Protein AF-A0A1C9CCM5-F1 (afdb_monomer_lite)

InterPro domains:
  IPR019656 Uncharacterised protein family Ycf34 [PF10718] (1-73)

Organism: NCBI:txid139980

Radius of gyration: 13.41 Å; chains: 1; bounding box: 31×21×42 Å

Secondary structure (DSSP, 8-state):
--GGGGBTTTTTBHHHHHHHHHTTPPPS----SS-B--SSEEEEEEEE-SSSSEEEEEEEEETT--B-TTGGG------

pLDDT: mean 85.57, std 14.04, range [34.16, 97.19]

Structure (mmCIF, N/CA/C/O backbone):
data_AF-A0A1C9CCM5-F1
#
_entry.id   AF-A0A1C9CCM5-F1
#
loop_
_atom_site.group_PDB
_atom_site.id
_atom_site.type_symbol
_atom_site.label_atom_id
_atom_site.label_alt_id
_atom_site.label_comp_id
_atom_site.label_asym_id
_atom_site.label_entity_id
_atom_site.label_seq_id
_atom_site.pdbx_PDB_ins_code
_atom_site.Cartn_x
_atom_site.Cartn_y
_atom_site.Cartn_z
_atom_site.occupancy
_atom_site.B_iso_or_equiv
_atom_site.auth_seq_id
_atom_site.auth_comp_id
_atom_site.auth_asym_id
_atom_site.auth_atom_id
_atom_site.pdbx_PDB_model_num
ATOM 1 N N . MET A 1 1 ? 1.004 7.850 -6.578 1.00 67.25 1 MET A N 1
ATOM 2 C CA . MET A 1 1 ? 1.071 8.318 -5.187 1.00 67.25 1 MET A CA 1
ATOM 3 C C . MET A 1 1 ? 0.118 7.481 -4.353 1.00 67.25 1 MET A C 1
ATOM 5 O O . MET A 1 1 ? -1.078 7.522 -4.620 1.00 67.25 1 MET A O 1
ATOM 9 N N . CYS A 1 2 ? 0.648 6.763 -3.359 1.00 85.88 2 CYS A N 1
ATOM 10 C CA . CYS A 1 2 ? -0.105 5.750 -2.618 1.00 85.88 2 CYS A CA 1
ATOM 11 C C . CYS A 1 2 ? -1.090 6.397 -1.671 1.00 85.88 2 CYS A C 1
ATOM 13 O O . CYS A 1 2 ? -0.691 7.080 -0.729 1.00 85.88 2 CYS A O 1
ATOM 15 N N . ILE A 1 3 ? -2.382 6.159 -1.895 1.00 92.19 3 ILE A N 1
ATOM 16 C CA . ILE A 1 3 ? -3.432 6.752 -1.061 1.00 92.19 3 ILE A CA 1
ATOM 17 C C . ILE A 1 3 ? -3.331 6.266 0.391 1.00 92.19 3 ILE A C 1
ATOM 19 O O . ILE A 1 3 ? -3.764 6.958 1.313 1.00 92.19 3 ILE A O 1
ATOM 23 N N . CYS A 1 4 ? -2.724 5.094 0.616 1.00 90.88 4 CYS A N 1
ATOM 24 C CA . CYS A 1 4 ? -2.636 4.475 1.933 1.00 90.88 4 CYS A CA 1
ATOM 25 C C . CYS A 1 4 ? -1.876 5.312 2.962 1.00 90.88 4 CYS A C 1
ATOM 27 O O . CYS A 1 4 ? -2.233 5.218 4.131 1.00 90.88 4 CYS A O 1
ATOM 29 N N . ILE A 1 5 ? -0.918 6.166 2.571 1.00 90.31 5 ILE A N 1
ATOM 30 C CA . ILE A 1 5 ? -0.164 6.996 3.534 1.00 90.31 5 ILE A CA 1
ATOM 31 C C . ILE A 1 5 ? -1.071 7.960 4.311 1.00 90.31 5 ILE A C 1
ATOM 33 O O . ILE A 1 5 ? -0.775 8.335 5.440 1.00 90.31 5 ILE A O 1
ATOM 37 N N . ASN A 1 6 ? -2.200 8.344 3.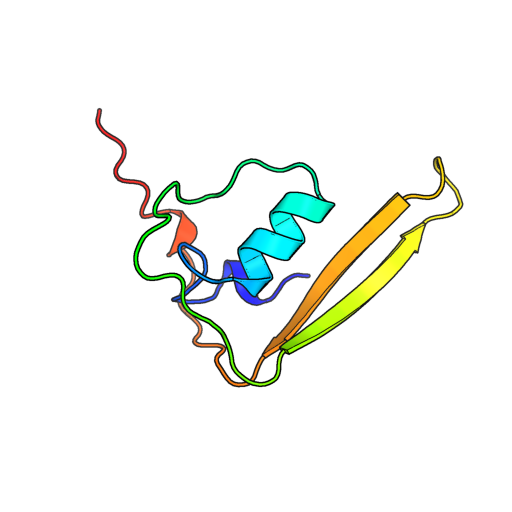713 1.00 93.25 6 ASN A N 1
ATOM 38 C CA . ASN A 1 6 ? -3.183 9.240 4.311 1.00 93.25 6 ASN A CA 1
ATOM 39 C C . AS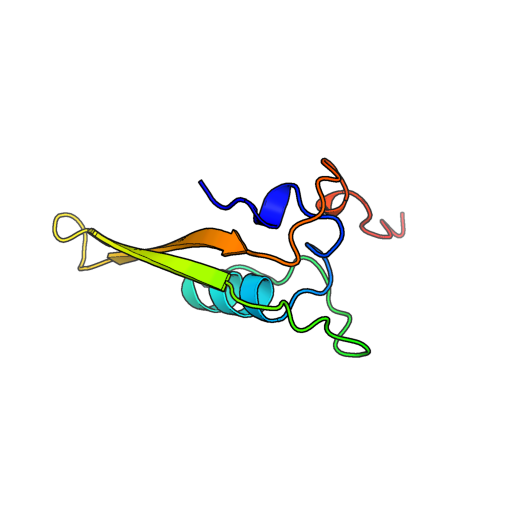N A 1 6 ? -4.393 8.478 4.854 1.00 93.25 6 ASN A C 1
ATOM 41 O O . ASN A 1 6 ? -5.431 9.082 5.101 1.00 93.25 6 ASN A O 1
ATOM 45 N N . CYS A 1 7 ? -4.309 7.155 4.994 1.00 94.94 7 CYS A N 1
ATOM 46 C CA . CYS A 1 7 ? -5.416 6.335 5.462 1.00 94.94 7 CYS A CA 1
ATOM 47 C C . CYS A 1 7 ? -5.353 6.132 6.980 1.00 94.94 7 CYS A C 1
ATOM 49 O O . CYS A 1 7 ? -4.297 5.852 7.543 1.00 94.94 7 CYS A O 1
ATOM 51 N N . LYS A 1 8 ? -6.514 6.130 7.639 1.00 94.25 8 LYS A N 1
ATOM 52 C CA . LYS A 1 8 ? -6.674 5.737 9.049 1.00 94.25 8 LYS A CA 1
ATOM 53 C C . LYS A 1 8 ? -6.086 4.358 9.371 1.00 94.25 8 LYS A C 1
ATOM 55 O O . LYS A 1 8 ? -5.714 4.099 10.508 1.00 94.25 8 LYS A O 1
ATOM 60 N N . TYR A 1 9 ? -6.043 3.460 8.394 1.00 93.06 9 TYR A N 1
ATOM 61 C CA . TYR A 1 9 ? -5.556 2.092 8.576 1.00 93.06 9 TYR A CA 1
ATOM 62 C C . TYR A 1 9 ? -4.088 1.916 8.168 1.00 93.06 9 TYR A C 1
ATOM 64 O O . TYR A 1 9 ? -3.623 0.784 8.083 1.00 93.06 9 TYR A O 1
ATOM 72 N N . VAL A 1 10 ? -3.350 3.000 7.888 1.00 91.56 10 VAL A N 1
ATOM 73 C CA . VAL A 1 10 ? -1.960 2.938 7.392 1.00 91.56 10 VAL A CA 1
ATOM 74 C C . VAL A 1 10 ? -1.046 2.086 8.280 1.00 91.56 10 VAL A C 1
ATOM 76 O O . VAL A 1 10 ? -0.235 1.326 7.771 1.00 91.56 10 VAL A O 1
ATOM 79 N N . ASN A 1 11 ? -1.250 2.113 9.600 1.00 90.12 11 ASN A N 1
ATOM 80 C CA . ASN A 1 11 ? -0.436 1.365 10.562 1.00 90.12 11 ASN A CA 1
ATOM 81 C C . ASN A 1 11 ? -0.811 -0.120 10.689 1.00 90.12 11 ASN A C 1
ATOM 83 O O . ASN A 1 11 ? -0.173 -0.840 11.452 1.00 90.12 11 ASN A O 1
ATOM 87 N N . ASN A 1 12 ? -1.885 -0.593 10.055 1.00 91.12 12 ASN A N 1
ATOM 88 C CA . ASN A 1 12 ? -2.349 -1.969 10.239 1.00 91.12 12 ASN A CA 1
ATOM 89 C C . ASN A 1 12 ? -3.092 -2.554 9.030 1.00 91.12 12 ASN A C 1
ATOM 91 O O . ASN A 1 12 ? -3.888 -3.472 9.204 1.00 91.12 12 ASN A O 1
ATOM 95 N N . CYS A 1 13 ? -2.860 -2.057 7.817 1.00 92.56 13 CYS A N 1
ATOM 96 C CA . CYS A 1 13 ? -3.526 -2.526 6.601 1.00 92.56 13 CYS A CA 1
ATOM 97 C C . CYS A 1 13 ? -2.703 -3.612 5.893 1.00 92.56 13 CYS A C 1
ATOM 99 O O . CYS A 1 13 ? -1.548 -3.384 5.543 1.00 92.56 13 CYS A O 1
ATOM 101 N N . SER A 1 14 ? -3.310 -4.766 5.597 1.00 94.00 14 SER A N 1
ATOM 102 C CA . SER A 1 14 ? -2.633 -5.875 4.903 1.00 94.00 14 SER A CA 1
ATOM 103 C C . SER A 1 14 ? -2.100 -5.493 3.519 1.00 94.00 14 SER A C 1
ATOM 105 O O . SER A 1 14 ? -1.011 -5.918 3.146 1.00 94.00 14 SER A O 1
ATOM 107 N N . ILE A 1 15 ? -2.841 -4.672 2.768 1.00 94.56 15 ILE A N 1
ATOM 108 C CA . ILE A 1 15 ? -2.422 -4.206 1.439 1.00 94.56 15 ILE A CA 1
ATOM 109 C C . ILE A 1 15 ? -1.249 -3.234 1.540 1.00 94.56 15 ILE A C 1
ATOM 111 O O . ILE A 1 15 ? -0.343 -3.291 0.715 1.00 94.56 15 ILE A O 1
ATOM 115 N N . TYR A 1 16 ? -1.246 -2.360 2.548 1.00 92.19 16 TYR A N 1
ATOM 116 C CA . TYR A 1 16 ? -0.134 -1.434 2.726 1.00 92.19 16 TYR A CA 1
ATOM 117 C C . TYR A 1 16 ? 1.145 -2.182 3.118 1.00 92.19 16 TYR A C 1
ATOM 119 O O . TYR A 1 16 ? 2.176 -1.964 2.493 1.00 92.19 16 TYR A O 1
ATOM 127 N N . ASN A 1 17 ? 1.042 -3.161 4.025 1.00 91.62 17 ASN A N 1
ATOM 128 C CA . ASN A 1 17 ? 2.158 -4.045 4.369 1.00 91.62 17 ASN A CA 1
ATOM 129 C C . ASN A 1 17 ? 2.715 -4.780 3.137 1.00 91.62 17 ASN A C 1
ATOM 131 O O . ASN A 1 17 ? 3.927 -4.877 2.979 1.00 91.62 17 ASN A O 1
ATOM 135 N N . LEU A 1 18 ? 1.843 -5.256 2.238 1.00 92.94 18 LEU A N 1
ATOM 136 C CA . LEU A 1 18 ? 2.269 -5.891 0.988 1.00 92.94 18 LEU A CA 1
ATOM 137 C C . LEU A 1 18 ? 3.069 -4.928 0.103 1.00 92.94 18 LEU A C 1
ATOM 139 O O . LEU A 1 18 ? 4.062 -5.338 -0.488 1.00 92.94 18 LEU A O 1
ATOM 143 N N . VAL A 1 19 ? 2.653 -3.663 -0.003 1.00 92.88 19 VAL A N 1
ATOM 144 C CA . VAL A 1 19 ? 3.386 -2.652 -0.782 1.00 92.88 19 VAL A CA 1
ATOM 145 C C . VAL A 1 19 ? 4.740 -2.337 -0.140 1.00 92.88 19 VAL A C 1
ATOM 147 O O . VAL A 1 19 ? 5.741 -2.301 -0.852 1.00 92.88 19 VAL A O 1
ATOM 150 N N . GLU A 1 20 ? 4.805 -2.207 1.189 1.00 91.50 20 GLU A N 1
ATOM 151 C CA . GLU A 1 20 ? 6.072 -2.045 1.918 1.00 91.50 20 GLU A CA 1
ATOM 152 C C . GLU A 1 20 ? 7.043 -3.205 1.646 1.00 91.50 20 GLU A C 1
ATOM 154 O O . GLU A 1 20 ? 8.218 -2.959 1.361 1.00 91.50 20 GLU A O 1
ATOM 159 N N . ASP A 1 21 ? 6.546 -4.450 1.642 1.00 91.56 21 ASP A N 1
ATOM 160 C CA . ASP A 1 21 ? 7.338 -5.640 1.308 1.00 91.56 21 ASP A CA 1
ATOM 161 C C . ASP A 1 21 ? 7.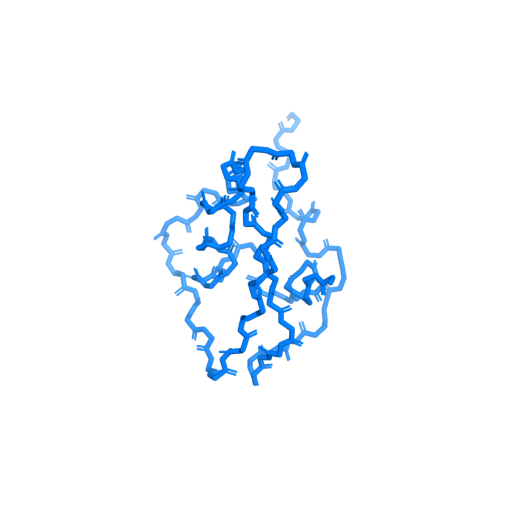919 -5.550 -0.115 1.00 91.56 21 ASP A C 1
ATOM 163 O O . ASP A 1 21 ? 9.105 -5.821 -0.324 1.00 91.56 21 ASP A O 1
ATOM 167 N N . GLN A 1 22 ? 7.117 -5.120 -1.102 1.00 92.25 22 GLN A N 1
ATOM 168 C CA . GLN A 1 22 ? 7.590 -4.942 -2.484 1.00 92.25 22 GLN A CA 1
ATOM 169 C C . GLN A 1 22 ? 8.634 -3.828 -2.611 1.00 92.25 22 GLN A C 1
ATOM 171 O O . GLN A 1 22 ? 9.543 -3.918 -3.439 1.00 92.25 22 GLN A O 1
ATOM 176 N N . HIS A 1 23 ? 8.547 -2.795 -1.773 1.00 89.50 23 HIS A N 1
ATOM 177 C CA . HIS A 1 23 ? 9.533 -1.717 -1.713 1.00 89.50 23 HIS A CA 1
ATOM 178 C C . HIS A 1 23 ? 10.738 -2.031 -0.815 1.00 89.50 23 HIS A C 1
ATOM 180 O O . HIS A 1 23 ? 11.641 -1.196 -0.708 1.00 89.50 23 HIS A O 1
ATOM 186 N N . SER A 1 24 ? 10.780 -3.212 -0.182 1.00 89.12 24 SER A N 1
ATOM 187 C CA . SER A 1 24 ? 11.795 -3.578 0.821 1.00 89.12 24 SER A CA 1
ATOM 188 C C . SER A 1 24 ? 11.921 -2.537 1.945 1.00 89.12 24 SER A C 1
ATOM 190 O O . SER A 1 24 ? 13.017 -2.283 2.450 1.00 89.12 24 SER A O 1
ATOM 192 N N . GLN A 1 25 ? 10.805 -1.898 2.306 1.00 84.00 25 GLN A N 1
ATOM 193 C CA . GLN A 1 25 ? 10.729 -0.933 3.399 1.00 84.00 25 GLN A CA 1
ATOM 194 C C . GLN A 1 25 ? 10.380 -1.643 4.706 1.00 84.00 25 GLN A C 1
ATOM 196 O O . GLN A 1 25 ? 9.735 -2.688 4.716 1.00 84.00 25 GLN A O 1
ATOM 201 N N . GLY A 1 26 ? 10.820 -1.075 5.829 1.00 83.31 26 GLY A N 1
ATOM 202 C CA . GLY A 1 26 ? 10.375 -1.549 7.136 1.00 83.31 26 GLY A CA 1
ATOM 203 C C . GLY A 1 26 ? 8.909 -1.188 7.363 1.00 83.31 26 GLY A C 1
ATOM 204 O O . GLY A 1 26 ? 8.505 -0.073 7.039 1.00 83.31 26 GLY A O 1
ATOM 205 N N . HIS A 1 27 ? 8.139 -2.104 7.953 1.00 84.12 27 HIS A N 1
ATOM 206 C CA . HIS A 1 27 ? 6.746 -1.829 8.294 1.00 84.12 27 HIS A CA 1
ATOM 207 C C . HIS A 1 27 ? 6.628 -0.668 9.280 1.00 84.12 27 HIS A C 1
ATOM 209 O O . HIS A 1 27 ? 7.299 -0.665 10.317 1.00 84.12 27 HIS A O 1
ATOM 215 N N . ILE A 1 28 ? 5.715 0.271 9.010 1.00 77.12 28 ILE A N 1
ATOM 216 C CA . ILE A 1 28 ? 5.423 1.390 9.927 1.00 77.12 28 ILE A CA 1
ATOM 217 C C . ILE A 1 28 ? 5.003 0.891 11.323 1.00 77.12 28 ILE A C 1
ATOM 219 O O . ILE A 1 28 ? 5.264 1.553 12.329 1.00 77.12 28 ILE A O 1
ATOM 223 N N . SER A 1 29 ? 4.394 -0.294 11.409 1.00 73.75 29 SER A N 1
ATOM 224 C CA . SER A 1 29 ? 3.960 -0.910 12.662 1.00 73.75 29 SER A CA 1
ATOM 225 C C . SER A 1 29 ? 4.355 -2.379 12.741 1.00 73.75 29 SER A C 1
ATOM 227 O O . SER A 1 29 ? 4.093 -3.173 11.840 1.00 73.75 29 SER A O 1
ATOM 229 N N . ASN A 1 30 ? 4.888 -2.778 13.896 1.00 68.62 30 ASN A N 1
ATOM 230 C CA . ASN A 1 30 ? 5.164 -4.180 14.217 1.00 68.62 30 ASN A CA 1
ATOM 231 C C . ASN A 1 30 ? 3.926 -4.934 14.743 1.00 68.62 30 ASN A C 1
ATOM 233 O O . ASN A 1 30 ? 4.044 -6.084 15.185 1.00 68.62 30 ASN A O 1
ATOM 237 N N . GLN A 1 31 ? 2.739 -4.312 14.750 1.00 62.81 31 GLN A N 1
ATOM 238 C CA . GLN A 1 31 ? 1.519 -4.943 15.253 1.00 62.81 31 GLN A CA 1
ATOM 239 C C . GLN A 1 31 ? 1.027 -6.035 14.291 1.00 62.81 31 GLN A C 1
ATOM 241 O O . GLN A 1 31 ? 0.159 -5.832 13.452 1.00 62.81 31 GLN A O 1
ATOM 246 N N . LYS A 1 32 ? 1.545 -7.255 14.474 1.00 62.41 32 LYS A N 1
ATOM 247 C CA . LYS A 1 32 ? 1.073 -8.468 13.778 1.00 62.41 32 LYS A CA 1
ATOM 248 C C . LYS A 1 32 ? -0.304 -8.956 14.254 1.00 62.41 32 LYS A C 1
ATOM 250 O O . LYS A 1 32 ? -0.832 -9.923 13.714 1.00 62.41 32 LYS A O 1
ATOM 255 N N . LYS A 1 33 ? -0.878 -8.334 15.290 1.00 61.91 33 LYS A N 1
ATOM 256 C CA . LYS A 1 33 ? -2.209 -8.660 15.822 1.00 61.91 33 LYS A CA 1
ATOM 257 C C . LYS A 1 33 ? -3.219 -7.643 15.285 1.00 61.91 33 LYS A C 1
ATOM 259 O O . LYS A 1 33 ? -2.965 -6.451 15.372 1.00 61.91 33 LYS A O 1
ATOM 264 N N . ASN A 1 34 ? -4.364 -8.123 14.792 1.00 76.06 34 ASN A N 1
ATOM 265 C CA . ASN A 1 34 ? -5.475 -7.316 14.258 1.00 76.06 34 ASN A CA 1
ATOM 266 C C . ASN A 1 34 ? -5.146 -6.523 12.978 1.00 76.06 34 ASN A C 1
ATOM 268 O O . ASN A 1 34 ? -5.460 -5.335 12.870 1.00 76.06 34 ASN A O 1
ATOM 272 N N . ILE A 1 35 ? -4.541 -7.199 11.997 1.00 88.00 35 ILE A N 1
ATOM 273 C CA . ILE A 1 35 ? -4.336 -6.641 10.656 1.00 88.00 35 ILE A CA 1
ATOM 274 C C . ILE A 1 35 ? -5.702 -6.447 9.984 1.00 88.00 35 ILE A C 1
ATOM 276 O O . ILE A 1 35 ? -6.491 -7.383 9.850 1.00 88.00 35 ILE A O 1
ATOM 280 N N . PHE A 1 36 ? -5.971 -5.217 9.566 1.00 92.88 36 PHE A N 1
ATOM 281 C CA . PHE A 1 36 ? -7.130 -4.835 8.782 1.00 92.88 36 PHE A CA 1
ATOM 282 C C . PHE A 1 36 ? -6.977 -5.318 7.335 1.00 92.88 36 PHE A C 1
ATOM 284 O O . PHE A 1 36 ? -5.964 -5.051 6.689 1.00 92.88 36 PHE A O 1
ATOM 291 N N . SER A 1 37 ? -7.999 -6.003 6.817 1.00 94.62 37 SER A N 1
ATOM 292 C CA . SER A 1 37 ? -8.073 -6.403 5.411 1.00 94.62 37 SER A CA 1
ATOM 293 C C . SER A 1 37 ? -9.044 -5.476 4.676 1.00 94.62 37 SER A C 1
ATOM 295 O O . SER A 1 37 ? -10.248 -5.567 4.930 1.00 94.62 37 SER A O 1
ATOM 297 N N . PRO A 1 38 ? -8.566 -4.584 3.791 1.00 95.00 38 PRO A N 1
ATOM 298 C CA . PRO A 1 38 ? -9.435 -3.661 3.076 1.00 95.00 38 PRO A CA 1
ATOM 299 C C . PRO A 1 38 ? -10.301 -4.383 2.040 1.00 95.00 38 PRO A C 1
ATOM 301 O O . PRO A 1 38 ? -9.947 -5.440 1.517 1.00 95.00 38 PRO A O 1
ATOM 304 N N . TYR A 1 39 ? -11.434 -3.769 1.718 1.00 96.19 39 TYR A N 1
ATOM 305 C CA . TYR A 1 39 ? -12.341 -4.209 0.669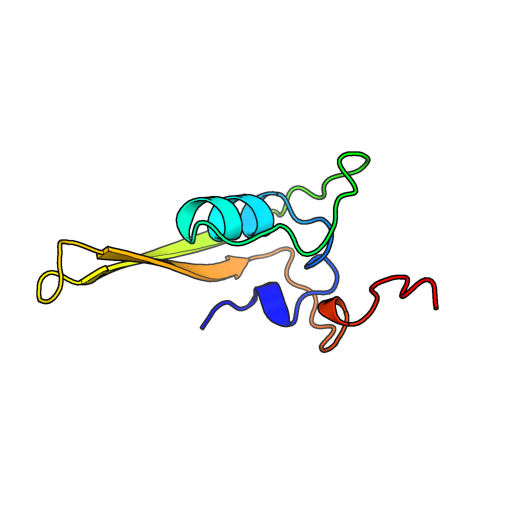 1.00 96.19 39 TYR A CA 1
ATOM 306 C C . TYR A 1 39 ? -12.032 -3.495 -0.650 1.00 96.19 39 TYR A C 1
ATOM 308 O O . TYR A 1 39 ? -11.915 -2.270 -0.672 1.00 96.19 39 TYR A O 1
ATOM 316 N N . LEU A 1 40 ? -11.937 -4.275 -1.734 1.00 95.81 40 LEU A N 1
ATOM 317 C CA . LEU A 1 40 ? -11.758 -3.819 -3.121 1.00 95.81 40 LEU A CA 1
ATOM 318 C C . LEU A 1 40 ? -10.701 -2.714 -3.275 1.00 95.81 40 LEU A C 1
ATOM 320 O O . LEU A 1 40 ? -11.020 -1.539 -3.446 1.00 95.81 40 LEU A O 1
ATOM 324 N N . SER A 1 41 ? -9.433 -3.117 -3.217 1.00 94.88 41 SER A N 1
ATOM 325 C CA . SER A 1 41 ? -8.281 -2.261 -3.501 1.00 94.88 41 SER A CA 1
ATOM 326 C C . SER A 1 41 ? -7.772 -2.457 -4.927 1.00 94.88 41 SER A C 1
ATOM 328 O O . SER A 1 41 ? -7.642 -3.595 -5.382 1.00 94.88 41 SER A O 1
ATOM 330 N N . VAL A 1 42 ? -7.401 -1.365 -5.589 1.00 96.62 42 VAL A N 1
ATOM 331 C CA . VAL A 1 42 ? -6.724 -1.369 -6.888 1.00 96.62 42 VAL A CA 1
ATOM 332 C C . VAL A 1 42 ? -5.274 -0.955 -6.682 1.00 96.62 42 VAL A C 1
ATOM 334 O O . VAL A 1 42 ? -4.988 0.093 -6.098 1.00 96.62 42 VAL A O 1
ATOM 337 N N . ILE A 1 43 ? -4.363 -1.793 -7.173 1.00 95.88 43 ILE A N 1
ATOM 338 C CA . ILE A 1 43 ? -2.923 -1.551 -7.147 1.00 95.88 43 ILE A CA 1
ATOM 339 C C . ILE A 1 43 ? -2.462 -1.298 -8.577 1.00 95.88 43 ILE A C 1
ATOM 341 O O . ILE A 1 43 ? -2.720 -2.102 -9.472 1.00 95.88 43 ILE A O 1
ATOM 345 N N . ASN A 1 44 ? -1.769 -0.187 -8.776 1.00 96.38 44 ASN A N 1
ATOM 346 C CA . ASN A 1 44 ? -1.040 0.112 -9.991 1.00 96.38 44 ASN A CA 1
ATOM 347 C C . ASN A 1 44 ? 0.412 -0.359 -9.840 1.00 96.38 44 ASN A C 1
ATOM 349 O O . ASN A 1 44 ? 1.039 -0.118 -8.808 1.00 96.38 44 ASN A O 1
ATOM 353 N N . ILE A 1 45 ? 0.938 -1.023 -10.869 1.00 94.31 45 ILE A N 1
ATOM 354 C CA . ILE A 1 45 ? 2.328 -1.483 -10.915 1.00 94.31 45 ILE A CA 1
ATOM 355 C C . ILE A 1 45 ? 2.975 -0.871 -12.149 1.00 94.31 45 ILE A C 1
ATOM 357 O O . ILE A 1 45 ? 2.636 -1.224 -13.279 1.00 94.31 45 ILE A O 1
ATOM 361 N N . ASN A 1 46 ? 3.918 0.037 -11.932 1.00 92.81 46 ASN A N 1
ATOM 362 C CA . ASN A 1 46 ? 4.673 0.659 -13.007 1.00 92.81 46 ASN A CA 1
ATOM 363 C C . ASN A 1 46 ? 6.015 -0.056 -13.206 1.00 92.81 46 ASN A C 1
ATOM 365 O O . ASN A 1 46 ? 6.739 -0.313 -12.244 1.00 92.81 46 ASN A O 1
ATOM 369 N N . ILE A 1 47 ? 6.358 -0.362 -14.457 1.00 91.69 47 ILE A N 1
ATOM 370 C CA . ILE A 1 47 ? 7.601 -1.051 -14.819 1.00 91.69 47 ILE A CA 1
ATOM 371 C C . ILE A 1 47 ? 8.608 -0.016 -15.317 1.00 91.69 47 ILE A C 1
ATOM 373 O O . ILE A 1 47 ? 8.437 0.585 -16.376 1.00 91.69 47 ILE A O 1
ATOM 377 N N . ILE A 1 48 ? 9.695 0.152 -14.571 1.00 88.44 48 ILE A N 1
ATOM 378 C CA . ILE A 1 48 ? 10.770 1.097 -14.870 1.00 88.44 48 ILE A CA 1
ATOM 379 C C . ILE A 1 48 ? 11.950 0.310 -15.453 1.00 88.44 48 ILE A C 1
ATOM 381 O O . ILE A 1 48 ? 12.707 -0.347 -14.737 1.00 88.44 48 ILE A O 1
ATOM 385 N N . THR A 1 49 ? 12.108 0.361 -16.775 1.00 85.94 49 THR A N 1
ATOM 386 C CA . THR A 1 49 ? 13.072 -0.459 -17.542 1.00 85.94 49 THR A CA 1
ATOM 387 C C . THR A 1 49 ? 14.457 0.176 -17.682 1.00 85.94 49 THR A C 1
ATOM 389 O O . THR A 1 49 ? 15.439 -0.485 -18.002 1.00 85.94 49 THR A O 1
ATOM 392 N N . ASN A 1 50 ? 14.556 1.468 -17.406 1.00 81.69 50 ASN A N 1
ATOM 393 C CA . ASN A 1 50 ? 15.729 2.310 -17.612 1.00 81.69 50 ASN A CA 1
ATOM 394 C C . ASN A 1 50 ? 16.810 2.116 -16.533 1.00 81.69 50 ASN A C 1
ATOM 396 O O . ASN A 1 50 ? 17.965 2.467 -16.759 1.00 81.69 50 ASN A O 1
ATOM 400 N N . ILE A 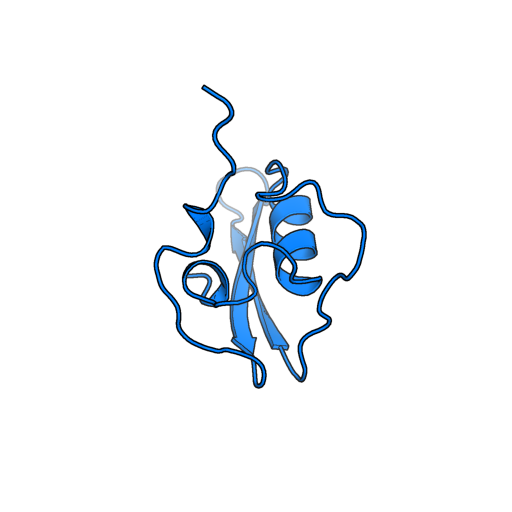1 51 ? 16.457 1.561 -15.367 1.00 65.38 51 ILE A N 1
ATOM 401 C CA . ILE A 1 51 ? 17.377 1.345 -14.243 1.00 65.38 51 ILE A CA 1
ATOM 402 C C . ILE A 1 51 ? 17.027 0.004 -13.586 1.00 65.38 51 ILE A C 1
ATOM 404 O O . ILE A 1 51 ? 16.281 -0.048 -12.613 1.00 65.38 51 ILE A O 1
ATOM 408 N N . ALA A 1 52 ? 17.559 -1.086 -14.143 1.00 67.50 52 ALA A N 1
ATOM 409 C CA . ALA A 1 52 ? 17.515 -2.430 -13.557 1.00 67.50 52 ALA A CA 1
ATOM 410 C C . ALA A 1 52 ? 16.108 -3.017 -13.294 1.00 67.50 52 ALA A C 1
ATOM 412 O O . ALA A 1 52 ? 15.905 -3.632 -12.251 1.00 67.50 52 ALA A O 1
ATOM 413 N N . ASN A 1 53 ? 15.166 -2.863 -14.238 1.00 68.94 53 ASN A N 1
ATOM 414 C CA . ASN A 1 53 ? 13.820 -3.461 -14.192 1.00 68.94 53 ASN A CA 1
ATOM 415 C C . ASN A 1 53 ? 13.163 -3.350 -12.806 1.00 68.94 53 ASN A C 1
ATOM 417 O O . ASN A 1 53 ? 12.902 -4.351 -12.139 1.00 68.94 53 ASN A O 1
ATOM 421 N N . ARG A 1 54 ? 12.929 -2.116 -12.356 1.00 85.81 54 ARG A N 1
ATOM 422 C CA . ARG A 1 54 ? 12.272 -1.853 -11.073 1.00 85.81 54 ARG A CA 1
ATOM 423 C C . ARG A 1 54 ? 10.761 -1.834 -11.244 1.00 85.81 54 ARG A C 1
ATOM 425 O O . ARG A 1 54 ? 10.256 -1.367 -12.262 1.00 85.81 54 ARG A O 1
ATOM 432 N N . LEU A 1 55 ? 10.060 -2.323 -10.230 1.00 91.44 55 LEU A N 1
ATOM 433 C CA . LEU A 1 55 ? 8.613 -2.214 -10.123 1.00 91.44 55 LEU A CA 1
ATOM 434 C C . LEU A 1 55 ? 8.288 -1.149 -9.083 1.00 91.44 55 LEU A C 1
ATOM 436 O O . LEU A 1 55 ? 8.822 -1.195 -7.975 1.00 91.44 55 LEU A O 1
ATOM 440 N N . ASP A 1 56 ? 7.422 -0.213 -9.441 1.00 91.88 56 ASP A N 1
ATOM 441 C CA . ASP A 1 56 ? 6.835 0.729 -8.496 1.00 91.88 56 ASP A CA 1
ATOM 442 C C . ASP A 1 56 ? 5.386 0.332 -8.225 1.00 91.88 56 ASP A C 1
ATOM 444 O O . ASP A 1 56 ? 4.581 0.231 -9.152 1.00 91.88 56 ASP A O 1
ATOM 448 N N . TRP A 1 57 ? 5.093 0.054 -6.959 1.00 94.00 57 TRP A N 1
ATOM 449 C CA . TRP A 1 57 ? 3.816 -0.454 -6.484 1.00 94.00 57 TRP A CA 1
ATOM 450 C C . TRP A 1 57 ? 3.052 0.649 -5.779 1.00 94.00 57 TRP A C 1
ATOM 452 O O . TRP A 1 57 ? 3.569 1.296 -4.870 1.00 94.00 57 TRP A O 1
ATOM 462 N N . ASP A 1 58 ? 1.801 0.835 -6.176 1.00 94.44 58 ASP A N 1
ATOM 463 C CA . ASP A 1 58 ? 1.023 1.970 -5.722 1.00 94.44 58 ASP A CA 1
ATOM 464 C C . ASP A 1 58 ? -0.446 1.606 -5.516 1.00 94.44 58 ASP A C 1
ATOM 466 O O . ASP A 1 58 ? -1.110 1.142 -6.440 1.00 94.44 58 ASP A O 1
ATOM 470 N N . VAL A 1 59 ? -0.987 1.826 -4.316 1.00 94.81 59 VAL A N 1
ATOM 471 C CA . VAL A 1 59 ? -2.431 1.678 -4.091 1.00 94.81 59 VAL A CA 1
ATOM 472 C C . VAL A 1 59 ? -3.106 2.955 -4.563 1.00 94.81 59 VAL A C 1
ATOM 474 O O . VAL A 1 59 ? -2.918 4.017 -3.967 1.00 94.81 59 VAL A O 1
ATOM 477 N N . VAL A 1 60 ? -3.900 2.844 -5.623 1.00 95.62 60 VAL A N 1
ATOM 478 C CA . VAL A 1 60 ? -4.550 3.996 -6.263 1.00 95.62 60 VAL A CA 1
ATOM 479 C C . VAL A 1 60 ? -6.016 4.130 -5.868 1.00 95.62 60 VAL A C 1
ATOM 481 O O . VAL A 1 60 ? -6.529 5.244 -5.821 1.00 95.62 60 VAL A O 1
ATOM 484 N N . GLU A 1 61 ? -6.679 3.023 -5.519 1.00 95.44 61 GLU A N 1
ATOM 485 C CA . GLU A 1 61 ? -8.080 3.015 -5.081 1.00 95.44 61 GLU A CA 1
ATOM 486 C C . GLU A 1 61 ? -8.316 1.960 -3.996 1.00 95.44 61 GLU A C 1
ATOM 488 O O . GLU A 1 61 ? -7.645 0.926 -3.953 1.00 95.44 61 GLU A O 1
ATOM 493 N N . CYS A 1 62 ? -9.271 2.216 -3.100 1.00 96.19 62 CYS A N 1
ATOM 494 C CA . CYS A 1 62 ? -9.676 1.287 -2.046 1.00 96.19 62 CYS A CA 1
ATOM 495 C C . CYS A 1 62 ? -11.040 1.692 -1.472 1.00 96.19 62 CYS A C 1
ATOM 497 O O . CYS A 1 62 ? -11.180 2.805 -0.969 1.00 96.19 62 CYS A O 1
ATOM 499 N N . LEU A 1 63 ? -12.036 0.797 -1.468 1.00 97.19 63 LEU A N 1
ATOM 500 C CA . LEU A 1 63 ? -13.361 1.109 -0.894 1.00 97.19 63 LEU A CA 1
ATOM 501 C C . LEU A 1 63 ? -13.367 1.198 0.635 1.00 97.19 63 LEU A C 1
ATOM 503 O O . LEU A 1 63 ? -14.319 1.694 1.230 1.00 97.19 63 LEU A O 1
ATOM 507 N N . SER A 1 64 ? -12.314 0.715 1.286 1.00 96.75 64 SER A N 1
ATOM 508 C CA . SER A 1 64 ? -12.105 0.886 2.725 1.00 96.75 64 SER A CA 1
ATOM 509 C C . SER A 1 64 ? -11.262 2.109 3.085 1.00 96.75 64 SER A C 1
ATOM 511 O O . SER A 1 64 ? -10.876 2.257 4.246 1.00 96.75 64 SER A O 1
ATOM 513 N N . TYR A 1 65 ? -10.928 2.962 2.113 1.00 96.31 65 TYR A N 1
ATOM 514 C CA . TYR A 1 65 ? -10.154 4.168 2.367 1.00 96.31 65 TYR A CA 1
ATOM 515 C C . TYR A 1 65 ? -10.922 5.128 3.281 1.00 96.31 65 TYR A C 1
ATOM 517 O O . TYR A 1 65 ? -12.069 5.486 3.020 1.00 96.31 65 TYR A O 1
ATOM 525 N N . ILE A 1 66 ? -10.262 5.554 4.356 1.00 96.75 66 ILE A N 1
ATOM 526 C CA . ILE A 1 66 ? -10.753 6.597 5.252 1.00 96.75 66 ILE A CA 1
ATOM 527 C C . ILE A 1 66 ? -9.607 7.572 5.447 1.00 96.75 66 ILE A C 1
ATOM 529 O O . ILE A 1 66 ? -8.590 7.211 6.042 1.00 96.75 66 ILE A O 1
ATOM 533 N N . GLU A 1 67 ? -9.773 8.792 4.949 1.00 96.12 67 GLU A N 1
ATOM 534 C CA . GLU A 1 67 ? -8.757 9.829 5.064 1.00 96.12 67 GLU A CA 1
ATOM 535 C C . GLU A 1 67 ? -8.512 10.192 6.538 1.00 96.12 67 GLU A C 1
ATOM 537 O O . GLU A 1 67 ? -9.423 10.558 7.283 1.00 96.12 67 GLU A O 1
ATOM 542 N N . LYS A 1 68 ? -7.257 10.049 6.965 1.00 95.00 68 LYS A N 1
ATOM 543 C CA . LYS A 1 68 ? -6.723 10.491 8.254 1.00 95.00 68 LYS A CA 1
ATOM 544 C C . LYS A 1 68 ? -5.214 10.746 8.104 1.00 95.00 68 LYS A C 1
ATOM 546 O O . LYS A 1 68 ? -4.401 9.879 8.434 1.00 95.00 68 LYS A O 1
ATOM 551 N N . PRO A 1 69 ? -4.820 11.910 7.565 1.00 93.38 69 PRO A N 1
ATOM 552 C CA . PRO A 1 69 ? -3.418 12.264 7.398 1.00 93.38 69 PRO A CA 1
ATOM 553 C C . PRO A 1 69 ? -2.694 12.288 8.747 1.00 93.38 69 PRO A C 1
ATOM 555 O O . PRO A 1 69 ? -3.278 12.633 9.773 1.00 93.38 69 PRO A O 1
ATOM 558 N N . GLY A 1 70 ? -1.415 11.918 8.742 1.00 89.50 70 GLY A N 1
ATOM 559 C CA . GLY A 1 70 ? -0.593 11.886 9.953 1.00 89.50 70 GLY A CA 1
ATOM 560 C C . GLY A 1 70 ? -0.832 10.678 10.859 1.00 89.50 70 GLY A C 1
ATOM 561 O O . GLY A 1 70 ? -0.173 10.572 11.885 1.00 89.50 70 GLY A O 1
ATOM 562 N N . GLU A 1 71 ? -1.701 9.727 10.497 1.00 89.50 71 GLU A N 1
ATOM 563 C CA . GLU A 1 71 ? -1.876 8.508 11.300 1.00 89.50 71 GLU A CA 1
ATOM 564 C C . GLU A 1 71 ? -0.585 7.680 11.396 1.00 89.50 71 GLU A C 1
ATOM 566 O O . GLU A 1 71 ? -0.297 7.090 12.434 1.00 89.50 71 GLU A O 1
ATOM 571 N N . TRP A 1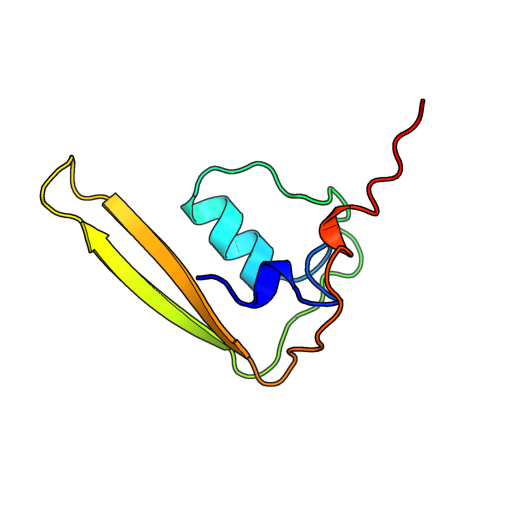 72 ? 0.247 7.714 10.357 1.00 85.50 72 TRP A N 1
ATOM 572 C CA . TRP A 1 72 ? 1.576 7.100 10.331 1.00 85.50 72 TRP A CA 1
ATOM 573 C C . TRP A 1 72 ? 2.582 7.741 11.305 1.00 85.50 72 TRP A C 1
ATOM 575 O O . TRP A 1 72 ? 3.602 7.130 11.612 1.00 85.50 72 TRP A O 1
ATOM 585 N N . LEU A 1 73 ? 2.299 8.949 11.814 1.00 86.19 73 LEU A N 1
ATOM 586 C CA . LEU A 1 73 ? 3.107 9.611 12.844 1.00 86.19 73 LEU A CA 1
ATOM 587 C C . LEU A 1 73 ? 2.800 9.099 14.255 1.00 86.19 73 LEU A C 1
ATOM 589 O O . LEU A 1 73 ? 3.593 9.359 15.156 1.00 86.19 73 LEU A O 1
ATOM 593 N N . ASN A 1 74 ? 1.694 8.368 14.465 1.00 70.75 74 ASN A N 1
ATOM 594 C CA . ASN A 1 74 ? 1.353 7.737 15.750 1.00 70.75 74 ASN A CA 1
ATOM 595 C C . ASN A 1 74 ? 2.240 6.510 16.033 1.00 70.75 74 ASN A C 1
ATOM 597 O O . ASN A 1 74 ? 1.762 5.433 16.390 1.00 70.75 74 ASN A O 1
ATOM 601 N N . GLN A 1 75 ? 3.550 6.667 15.865 1.00 62.97 75 GLN A N 1
ATOM 602 C CA . GLN A 1 75 ? 4.519 5.790 16.486 1.00 62.97 75 GLN A CA 1
ATOM 603 C C . GLN A 1 75 ? 4.503 6.125 17.976 1.00 62.97 75 GLN A C 1
ATOM 605 O O . GLN A 1 75 ? 4.698 7.280 18.354 1.00 62.97 75 GLN A O 1
ATOM 610 N N . ASP A 1 76 ? 4.275 5.126 18.827 1.00 53.81 76 ASP A N 1
ATOM 611 C CA . ASP A 1 76 ? 4.653 5.208 20.235 1.00 53.81 76 ASP A CA 1
ATOM 612 C C . ASP A 1 76 ? 6.178 5.393 20.283 1.00 53.81 76 ASP A C 1
ATOM 614 O O . ASP A 1 76 ? 6.941 4.432 20.417 1.00 53.81 76 ASP A O 1
ATOM 618 N N . ILE A 1 77 ? 6.640 6.633 20.112 1.00 43.28 77 ILE A N 1
ATOM 619 C CA . ILE A 1 77 ? 8.014 7.033 20.374 1.00 43.28 77 ILE A CA 1
ATOM 620 C C . ILE A 1 77 ? 8.163 6.887 21.883 1.00 43.28 77 ILE A C 1
ATOM 622 O O . ILE A 1 77 ? 7.842 7.790 22.655 1.00 43.28 77 ILE A O 1
ATOM 626 N N . LYS A 1 78 ? 8.606 5.708 22.319 1.00 34.16 78 LYS A N 1
ATOM 627 C CA . LYS A 1 78 ? 9.216 5.564 23.634 1.00 34.16 78 LYS A CA 1
ATOM 628 C C . LYS A 1 78 ? 10.492 6.406 23.608 1.00 34.16 78 LYS A C 1
ATOM 630 O O . LYS A 1 78 ? 11.513 5.940 23.107 1.00 34.16 78 LYS A O 1
ATOM 635 N N . ILE A 1 79 ? 10.377 7.658 24.055 1.00 36.81 79 ILE A N 1
ATOM 636 C CA . ILE A 1 79 ? 11.509 8.468 24.520 1.00 36.81 79 ILE A CA 1
ATOM 637 C C . ILE A 1 79 ? 12.044 7.819 25.796 1.00 36.81 79 ILE A C 1
ATOM 639 O O . ILE A 1 79 ? 11.205 7.431 26.643 1.00 36.81 79 ILE A O 1
#

Foldseek 3Di:
DALLLQFLLVQAEPVNVVQCVLVVHDRLYPPPPPRDYFDDWDWDWDFDPPPPGHIHIHTPDTPNGDGHHCSSVPDPPPD

Sequence (79 aa):
MCICINCKYVNNCSIYNLVEDQHSQGHISNQKKNIFSPYLSVININIITNIANRLDWDVVECLSYIEKPGEWLNQDIKI